Protein AF-A0A537P238-F1 (afdb_monomer)

Mean predicted aligned error: 9.38 Å

pLDDT: mean 80.73, std 14.7, range [46.91, 95.44]

Sequence (50 aa):
MRCSIKGGTSVVIHAGKDDYMSDPAGNSGNRIACGVISESSPTVGRSPAR

Radius of gyration: 15.43 Å; Cα contacts (8 Å, |Δi|>4): 65; chains: 1; bounding box: 47×23×27 Å

Structure (mmCIF, N/CA/C/O backbone):
data_AF-A0A537P238-F1
#
_entry.id   AF-A0A537P238-F1
#
loop_
_atom_site.group_PDB
_atom_site.id
_atom_site.type_symbol
_atom_site.label_atom_id
_atom_site.label_alt_id
_atom_site.label_comp_id
_atom_site.label_asym_id
_atom_site.label_entity_id
_atom_site.label_seq_id
_atom_site.pdbx_PDB_ins_code
_atom_site.Cartn_x
_atom_site.Cartn_y
_atom_site.Cartn_z
_atom_site.occupancy
_atom_site.B_iso_or_equiv
_atom_site.auth_seq_id
_atom_site.auth_comp_id
_atom_site.auth_asym_id
_atom_site.auth_atom_id
_atom_site.pdbx_PDB_model_num
ATOM 1 N N . MET A 1 1 ? -11.227 5.259 -9.658 1.00 65.69 1 MET A N 1
ATOM 2 C CA . MET A 1 1 ? -11.050 4.390 -8.473 1.00 65.69 1 MET A CA 1
ATOM 3 C C . MET A 1 1 ? -11.067 5.259 -7.220 1.00 65.69 1 MET A C 1
ATOM 5 O O . MET A 1 1 ? -10.336 6.243 -7.193 1.00 65.69 1 MET A O 1
ATOM 9 N N . ARG A 1 2 ? -11.950 4.997 -6.246 1.00 73.38 2 ARG A N 1
ATOM 10 C CA . ARG A 1 2 ? -12.115 5.836 -5.043 1.00 73.38 2 ARG A CA 1
ATOM 11 C C . ARG A 1 2 ? -12.001 4.968 -3.791 1.00 73.38 2 ARG A C 1
ATOM 13 O O . ARG A 1 2 ? -12.947 4.277 -3.446 1.00 73.38 2 ARG A O 1
ATOM 20 N N . CYS A 1 3 ? -10.857 5.049 -3.120 1.00 70.69 3 CYS A N 1
ATOM 21 C CA . CYS A 1 3 ? -10.699 4.572 -1.753 1.00 70.69 3 CYS A CA 1
ATOM 22 C C . CYS A 1 3 ? -10.308 5.753 -0.894 1.00 70.69 3 CYS A C 1
ATOM 24 O O . CYS A 1 3 ? -9.184 6.242 -0.964 1.00 70.69 3 CYS A O 1
ATOM 26 N N . SER A 1 4 ? -11.270 6.278 -0.153 1.00 74.62 4 SER A N 1
ATOM 27 C CA . SER A 1 4 ? -11.019 7.298 0.853 1.00 74.62 4 SER A CA 1
ATOM 28 C C . SER A 1 4 ? -12.126 7.203 1.885 1.00 74.62 4 SER A C 1
ATOM 30 O O . SER A 1 4 ? -13.300 7.356 1.557 1.00 74.62 4 SER A O 1
ATOM 32 N N . ILE A 1 5 ? -11.730 6.948 3.125 1.00 79.12 5 ILE A N 1
ATOM 33 C CA . ILE A 1 5 ? -12.569 7.110 4.303 1.00 79.12 5 ILE A CA 1
ATOM 34 C C . ILE A 1 5 ? -11.958 8.245 5.124 1.00 79.12 5 ILE A C 1
ATOM 36 O O . ILE A 1 5 ? -10.737 8.330 5.266 1.00 79.12 5 ILE A O 1
ATOM 40 N N . LYS A 1 6 ? -12.786 9.183 5.591 1.00 87.12 6 LYS A N 1
ATOM 41 C CA . LYS A 1 6 ? -12.294 10.379 6.284 1.00 87.12 6 LYS A CA 1
ATOM 42 C C . LYS A 1 6 ? -11.601 9.963 7.583 1.00 87.12 6 LYS A C 1
ATOM 44 O O . LYS A 1 6 ? -12.253 9.431 8.472 1.00 87.12 6 LYS A O 1
ATOM 49 N N . GLY A 1 7 ? -10.298 10.225 7.674 1.00 84.94 7 GLY A N 1
ATOM 50 C CA . GLY A 1 7 ? -9.492 9.888 8.849 1.00 84.94 7 GLY A CA 1
ATOM 51 C C . GLY A 1 7 ? -9.133 8.406 8.989 1.00 84.94 7 GLY A C 1
ATOM 52 O O . GLY A 1 7 ? -8.685 8.016 10.059 1.00 84.94 7 GLY A O 1
ATOM 53 N N . GLY A 1 8 ? -9.320 7.584 7.950 1.00 85.62 8 GLY A N 1
ATOM 54 C CA . GLY A 1 8 ? -8.860 6.192 7.957 1.00 85.62 8 GLY A CA 1
ATOM 55 C C . GLY A 1 8 ? -7.878 5.883 6.831 1.00 85.62 8 GLY A C 1
ATOM 56 O O . GLY A 1 8 ? -7.544 6.740 6.013 1.00 85.62 8 GLY A O 1
ATOM 57 N N . THR A 1 9 ? -7.412 4.638 6.806 1.00 89.81 9 THR A N 1
ATOM 58 C CA . THR A 1 9 ? -6.311 4.195 5.940 1.00 89.81 9 THR A CA 1
ATOM 59 C C . THR A 1 9 ? -6.833 3.399 4.746 1.00 89.81 9 THR A C 1
ATOM 61 O O . THR A 1 9 ? -7.857 2.720 4.826 1.00 89.81 9 THR A O 1
ATOM 64 N N . SER A 1 10 ? -6.123 3.452 3.619 1.00 91.06 10 SER A N 1
ATOM 65 C CA . SER A 1 10 ? -6.427 2.657 2.426 1.00 91.06 10 SER A CA 1
ATOM 66 C C . SER A 1 10 ? -5.174 2.044 1.814 1.00 91.06 10 SER A C 1
ATOM 68 O O . SER A 1 10 ? -4.121 2.675 1.820 1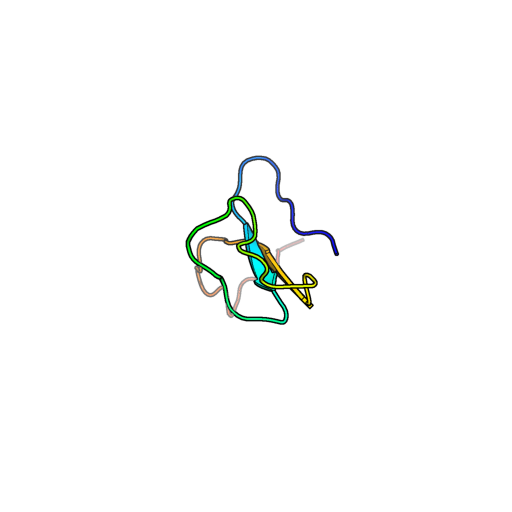.00 91.06 10 SER A O 1
ATOM 70 N N . VAL A 1 11 ? -5.322 0.862 1.219 1.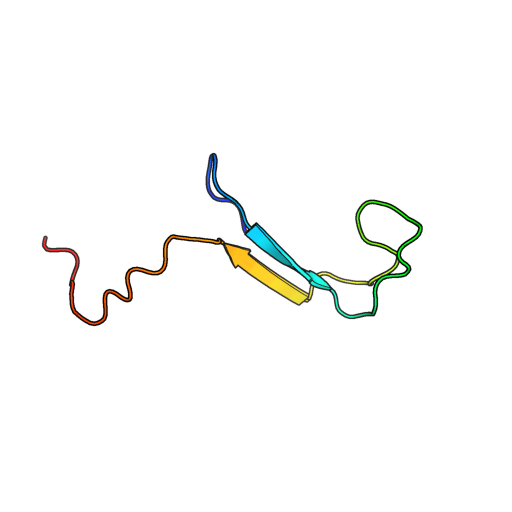00 91.44 11 VAL A N 1
ATOM 71 C CA . VAL A 1 11 ? -4.307 0.186 0.402 1.00 91.44 11 VAL A CA 1
ATOM 72 C C . VAL A 1 11 ? -4.630 0.386 -1.075 1.00 91.44 11 VAL A C 1
ATOM 74 O O . VAL A 1 11 ? -5.794 0.347 -1.481 1.00 91.44 11 VAL A O 1
ATOM 77 N N . VAL A 1 12 ? -3.596 0.579 -1.890 1.00 91.00 12 VAL A N 1
ATOM 78 C CA . VAL A 1 12 ? -3.687 0.677 -3.350 1.00 91.00 12 VAL A CA 1
ATOM 79 C C . VAL A 1 12 ? 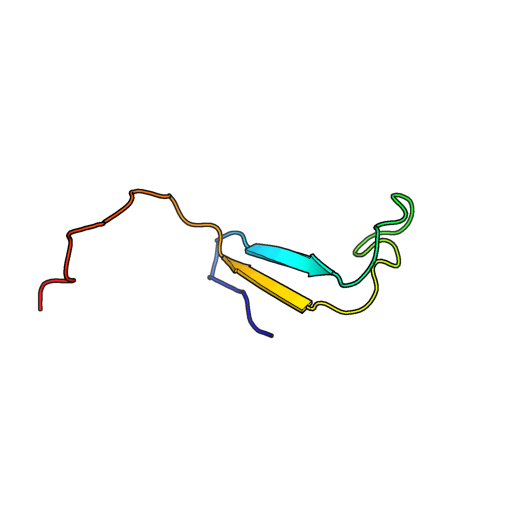-2.770 -0.374 -3.965 1.00 91.00 12 VAL A C 1
ATOM 81 O O . VAL A 1 12 ? -1.624 -0.506 -3.548 1.00 91.00 12 VAL A O 1
ATOM 84 N N . ILE A 1 13 ? -3.274 -1.104 -4.960 1.00 91.62 13 ILE A N 1
ATOM 85 C CA . ILE A 1 13 ? -2.510 -2.091 -5.730 1.00 91.62 13 ILE A CA 1
ATOM 86 C C . ILE A 1 13 ? -2.216 -1.502 -7.106 1.00 91.62 13 ILE A C 1
ATOM 88 O O . ILE A 1 13 ? -3.126 -1.039 -7.805 1.00 91.62 13 ILE A O 1
ATOM 92 N N . HIS A 1 14 ? -0.945 -1.533 -7.488 1.00 93.25 14 HIS A N 1
ATOM 93 C CA . HIS A 1 14 ? -0.463 -1.097 -8.791 1.00 93.25 14 HIS A CA 1
ATOM 94 C C . HIS A 1 14 ? -0.260 -2.298 -9.733 1.00 93.25 14 HIS A C 1
ATOM 96 O O . HIS A 1 14 ? -0.148 -3.436 -9.284 1.00 93.25 14 HIS A O 1
ATOM 102 N N . ALA A 1 15 ? -0.277 -2.050 -11.044 1.00 95.44 15 ALA A N 1
ATOM 103 C CA . ALA A 1 15 ? -0.200 -3.087 -12.077 1.00 95.44 15 ALA A CA 1
ATOM 104 C C . ALA A 1 15 ? 1.184 -3.748 -12.191 1.00 95.44 15 ALA A C 1
ATOM 106 O O . ALA A 1 15 ? 1.291 -4.882 -12.651 1.00 95.44 15 ALA A O 1
ATOM 107 N N . GLY A 1 16 ? 2.230 -3.015 -11.826 1.00 93.19 16 GLY A N 1
ATOM 108 C CA . GLY A 1 16 ? 3.628 -3.399 -11.929 1.00 93.19 16 GLY A CA 1
ATOM 109 C C . GLY A 1 16 ? 4.333 -3.396 -10.576 1.00 93.19 16 GLY A C 1
ATOM 110 O O . GLY A 1 16 ? 3.760 -3.059 -9.540 1.00 93.19 16 GLY A O 1
ATOM 111 N N . LYS A 1 17 ? 5.596 -3.815 -10.608 1.00 92.69 17 LYS A N 1
ATOM 112 C CA . LYS A 1 17 ? 6.474 -3.886 -9.440 1.00 92.69 17 LYS A CA 1
ATOM 113 C C . LYS A 1 17 ? 6.995 -2.492 -9.075 1.00 92.69 17 LYS A C 1
ATOM 115 O O . LYS A 1 17 ? 7.305 -1.713 -9.969 1.00 92.69 17 LYS A O 1
ATOM 120 N N . ASP A 1 18 ? 7.148 -2.256 -7.778 1.00 90.94 18 ASP A N 1
ATOM 121 C CA . ASP A 1 18 ? 7.775 -1.059 -7.220 1.00 90.94 18 ASP A CA 1
ATOM 122 C C . ASP A 1 18 ? 9.303 -1.063 -7.396 1.00 90.94 18 ASP A C 1
ATOM 124 O O . ASP A 1 18 ? 9.953 -2.114 -7.300 1.00 90.94 18 ASP A O 1
ATOM 128 N N . ASP A 1 19 ? 9.866 0.112 -7.671 1.00 91.00 19 ASP A N 1
ATOM 129 C CA . ASP A 1 19 ? 11.299 0.329 -7.869 1.00 91.00 19 ASP A CA 1
ATOM 130 C C . ASP A 1 19 ? 12.081 0.657 -6.585 1.00 91.00 19 ASP A C 1
ATOM 132 O O . ASP A 1 19 ? 13.310 0.641 -6.616 1.00 91.00 19 ASP A O 1
ATOM 136 N N . TYR A 1 20 ? 11.403 0.895 -5.457 1.00 89.94 20 TYR A N 1
ATOM 137 C CA . TYR A 1 20 ? 11.960 1.229 -4.141 1.00 89.94 20 TYR A CA 1
ATOM 138 C C . TYR A 1 20 ? 12.882 2.458 -4.106 1.00 89.94 20 TYR A C 1
ATOM 140 O O . TYR A 1 20 ? 13.638 2.635 -3.149 1.00 89.94 20 TYR A O 1
ATOM 148 N N . MET A 1 21 ? 12.851 3.304 -5.134 1.00 92.94 21 MET A N 1
ATOM 149 C CA . MET A 1 21 ? 13.694 4.498 -5.229 1.00 92.94 21 MET A CA 1
ATOM 150 C C . MET A 1 21 ? 12.870 5.773 -5.334 1.00 92.94 21 MET A C 1
ATOM 152 O O . MET A 1 21 ? 13.294 6.813 -4.830 1.00 92.94 21 MET A O 1
ATOM 156 N N . SER A 1 22 ? 11.727 5.714 -6.021 1.00 86.44 22 SER A N 1
ATOM 157 C CA . SER A 1 22 ? 10.940 6.897 -6.344 1.00 86.44 22 SER A CA 1
ATOM 158 C C . SER A 1 22 ? 9.600 6.924 -5.612 1.00 86.44 22 SER A C 1
ATOM 160 O O . SER A 1 22 ? 8.688 6.141 -5.868 1.00 86.44 22 SER A O 1
ATOM 162 N N . ASP A 1 23 ? 9.438 7.898 -4.723 1.00 87.12 23 ASP A N 1
ATOM 163 C CA . ASP A 1 23 ? 8.141 8.169 -4.114 1.00 87.12 23 ASP A CA 1
ATOM 164 C C . ASP A 1 23 ? 7.266 8.998 -5.067 1.00 87.12 23 ASP A C 1
ATOM 166 O O . ASP A 1 23 ? 7.776 9.880 -5.768 1.00 87.12 23 ASP A O 1
ATOM 170 N N . PRO A 1 24 ? 5.936 8.776 -5.113 1.00 83.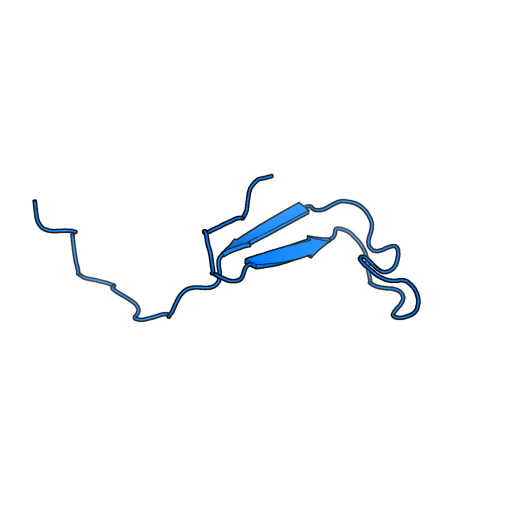31 24 PRO A N 1
ATOM 171 C CA . PRO A 1 24 ? 5.127 7.949 -4.205 1.00 83.31 24 PRO A CA 1
ATOM 172 C C . PRO A 1 24 ? 4.689 6.568 -4.743 1.00 83.31 24 PRO A C 1
ATOM 174 O O . PRO A 1 24 ? 3.950 5.873 -4.050 1.00 83.31 24 PRO A O 1
ATOM 177 N N . ALA A 1 25 ? 5.016 6.197 -5.987 1.00 83.12 25 ALA A N 1
ATOM 178 C CA . ALA A 1 25 ? 4.500 4.969 -6.621 1.00 83.12 25 ALA A CA 1
ATOM 179 C C . ALA A 1 25 ? 5.573 4.079 -7.270 1.00 83.12 25 ALA A C 1
ATOM 181 O O . ALA A 1 25 ? 5.209 3.094 -7.912 1.00 83.12 25 ALA A O 1
ATOM 182 N N . GLY A 1 26 ? 6.855 4.435 -7.172 1.00 89.06 26 GLY A N 1
ATOM 183 C CA . GLY A 1 26 ? 7.973 3.572 -7.551 1.00 89.06 26 GLY A CA 1
ATOM 184 C C . GLY A 1 26 ? 7.903 3.001 -8.965 1.00 89.06 26 GLY A C 1
ATOM 185 O O . GLY A 1 26 ? 8.144 1.814 -9.146 1.00 89.06 26 GLY A O 1
ATOM 186 N N . ASN A 1 27 ? 7.451 3.779 -9.956 1.00 91.25 27 ASN A N 1
ATOM 187 C CA . ASN A 1 27 ? 7.198 3.307 -11.329 1.00 91.25 27 ASN A CA 1
ATOM 188 C C . ASN A 1 27 ? 6.304 2.048 -11.450 1.00 91.25 27 ASN A C 1
ATOM 190 O O . ASN A 1 27 ? 6.308 1.368 -12.475 1.00 91.25 27 ASN A O 1
ATOM 194 N N . SER A 1 28 ? 5.443 1.785 -10.464 1.00 92.69 28 SER A N 1
ATOM 195 C CA . SER A 1 28 ? 4.591 0.588 -10.407 1.00 92.69 28 SER A CA 1
ATOM 196 C C . SER A 1 28 ? 3.441 0.572 -11.433 1.00 92.69 28 SER A C 1
ATOM 198 O O . SER A 1 28 ? 2.610 -0.334 -11.440 1.00 92.69 28 SER A O 1
ATOM 200 N N . GLY A 1 29 ? 3.336 1.567 -12.315 1.00 91.81 29 GLY A N 1
ATOM 201 C CA . GLY A 1 29 ? 2.271 1.655 -13.316 1.00 91.81 29 GLY A CA 1
ATOM 202 C C . GLY A 1 29 ? 0.888 1.993 -12.738 1.00 91.81 29 GLY A C 1
ATOM 203 O O . GLY A 1 29 ? 0.752 2.611 -11.682 1.00 91.81 29 GLY A O 1
ATOM 204 N N . ASN A 1 30 ? -0.170 1.630 -13.470 1.00 93.88 30 ASN A N 1
ATOM 205 C CA . ASN A 1 30 ? -1.540 2.055 -13.160 1.00 93.88 30 ASN A CA 1
ATOM 206 C C . ASN A 1 30 ? -2.079 1.437 -11.861 1.00 93.88 30 ASN A C 1
ATOM 208 O O . ASN A 1 30 ? -1.801 0.285 -11.541 1.00 93.88 30 ASN A O 1
ATOM 212 N N . ARG A 1 31 ? -2.932 2.178 -11.144 1.00 92.06 31 ARG A N 1
ATOM 213 C CA . ARG A 1 31 ? -3.681 1.669 -9.982 1.00 92.06 31 ARG A CA 1
ATOM 214 C C . ARG A 1 31 ? -4.805 0.753 -10.459 1.00 92.06 31 ARG A C 1
ATOM 216 O O . ARG A 1 31 ? -5.726 1.223 -11.127 1.00 92.06 31 ARG A O 1
ATOM 223 N N . ILE A 1 32 ? -4.733 -0.525 -10.105 1.00 94.12 32 ILE A N 1
ATOM 224 C CA . ILE A 1 32 ? -5.669 -1.560 -10.572 1.00 94.12 32 ILE A CA 1
ATOM 225 C C . ILE A 1 32 ? -6.667 -2.000 -9.505 1.00 94.12 32 ILE A C 1
ATOM 227 O O . ILE A 1 32 ? -7.732 -2.505 -9.846 1.00 94.12 32 ILE A O 1
ATOM 231 N N . ALA A 1 33 ? -6.365 -1.775 -8.226 1.00 92.31 33 ALA A N 1
ATOM 232 C CA . ALA A 1 33 ? -7.308 -1.995 -7.139 1.00 92.31 33 ALA A CA 1
ATOM 233 C C . ALA A 1 33 ? -7.049 -1.032 -5.980 1.00 92.31 33 AL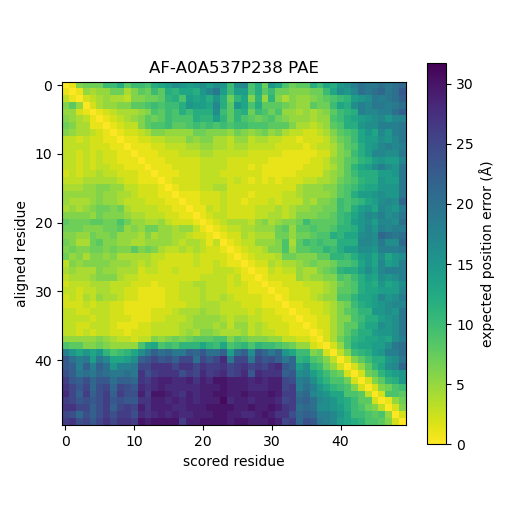A A C 1
ATOM 235 O O . ALA A 1 33 ? -5.952 -0.496 -5.809 1.00 92.31 33 ALA A O 1
ATOM 236 N N . CYS A 1 34 ? -8.080 -0.818 -5.172 1.00 94.06 34 CYS A N 1
ATOM 237 C CA . CYS A 1 34 ? -7.959 -0.097 -3.920 1.00 94.06 34 CYS A CA 1
ATOM 238 C C . CYS A 1 34 ? -8.892 -0.720 -2.874 1.00 94.06 34 CYS A C 1
ATOM 240 O O . CYS A 1 34 ? -9.959 -1.224 -3.226 1.00 94.06 34 CYS A O 1
ATOM 242 N N . GLY A 1 35 ? -8.507 -0.651 -1.600 1.00 91.19 35 GL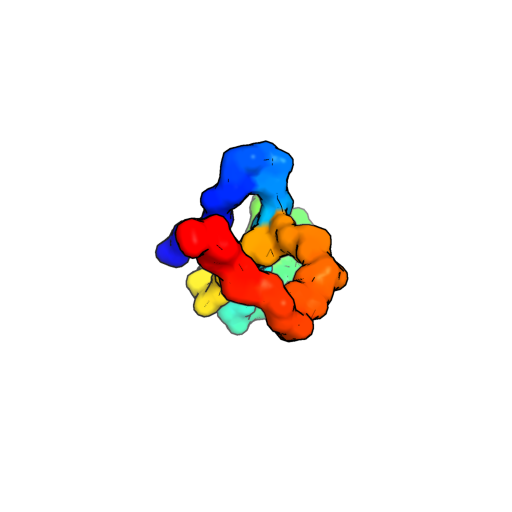Y A N 1
ATOM 243 C CA . GLY A 1 35 ? -9.341 -1.059 -0.470 1.00 91.19 35 GLY A CA 1
ATOM 244 C C . GLY A 1 35 ? -9.145 -0.144 0.735 1.00 91.19 35 GLY A C 1
ATOM 245 O O . GLY A 1 35 ? -8.056 0.382 0.948 1.00 91.19 35 GLY A O 1
ATOM 246 N N . VAL A 1 36 ? -10.196 0.067 1.525 1.00 91.75 36 VAL A N 1
ATOM 247 C CA . VAL A 1 36 ? -10.083 0.717 2.840 1.00 91.75 36 VAL A CA 1
ATOM 248 C C . VAL A 1 36 ? -9.692 -0.326 3.884 1.00 91.75 36 VAL A C 1
ATOM 250 O O . VAL A 1 36 ? -10.198 -1.445 3.854 1.00 91.75 36 VAL A O 1
ATOM 253 N N . ILE A 1 37 ? -8.790 0.029 4.796 1.00 88.31 37 ILE A N 1
ATOM 254 C CA . ILE A 1 37 ? -8.467 -0.806 5.953 1.00 88.31 37 ILE A CA 1
ATOM 255 C C . ILE A 1 37 ? -9.464 -0.451 7.056 1.00 88.31 37 ILE A C 1
ATOM 257 O O . ILE A 1 37 ? -9.594 0.713 7.434 1.00 88.31 37 ILE A O 1
ATOM 261 N N . SER A 1 38 ? -10.165 -1.457 7.564 1.00 84.19 38 SER A N 1
ATOM 262 C CA . SER A 1 38 ? -11.088 -1.353 8.692 1.00 84.19 38 SER A CA 1
ATOM 263 C C . SER A 1 38 ? -10.796 -2.493 9.663 1.00 84.19 38 SER A C 1
ATOM 265 O O . SER A 1 38 ? -10.279 -3.531 9.245 1.00 84.19 38 SER A O 1
ATOM 267 N N . GLU A 1 39 ? -11.086 -2.296 10.949 1.00 79.75 39 GLU A N 1
ATOM 268 C CA . GLU A 1 39 ? -10.935 -3.346 11.951 1.00 79.75 39 GLU A CA 1
ATOM 269 C C . GLU A 1 39 ? -11.784 -4.545 11.542 1.00 79.75 39 GLU A C 1
ATOM 271 O O . GLU A 1 39 ? -13.014 -4.479 11.475 1.00 79.75 39 GLU A O 1
ATOM 276 N N . SER A 1 40 ? -11.116 -5.656 11.244 1.00 64.94 40 SER A N 1
ATOM 277 C CA . SER A 1 40 ? -11.776 -6.916 10.959 1.00 64.94 40 SER A CA 1
ATOM 278 C C . SER A 1 40 ? -12.298 -7.498 12.270 1.00 64.94 40 SER A C 1
ATOM 280 O O . SER A 1 40 ? -11.757 -8.469 12.793 1.00 64.94 40 SER A O 1
ATOM 282 N N . SER A 1 41 ? -13.364 -6.929 12.820 1.00 46.91 41 SER A N 1
ATOM 283 C CA . SER A 1 41 ? -14.330 -7.798 13.473 1.00 46.91 41 SER A CA 1
ATOM 284 C C . SER A 1 41 ? -15.060 -8.486 12.323 1.00 46.91 41 SER A C 1
ATOM 286 O O . SER A 1 41 ? -15.786 -7.798 11.595 1.00 46.91 41 SER A O 1
ATOM 288 N N . PRO A 1 42 ? -14.834 -9.789 12.055 1.00 53.03 42 PRO A N 1
ATOM 289 C CA . PRO A 1 42 ? -15.601 -10.491 11.050 1.00 53.03 42 PRO A CA 1
ATOM 290 C C . PRO A 1 42 ? -17.021 -10.553 11.590 1.00 53.03 42 PRO A C 1
ATOM 292 O O . PRO A 1 42 ? -17.413 -11.461 12.314 1.00 53.03 42 PRO A O 1
ATOM 295 N N . THR A 1 4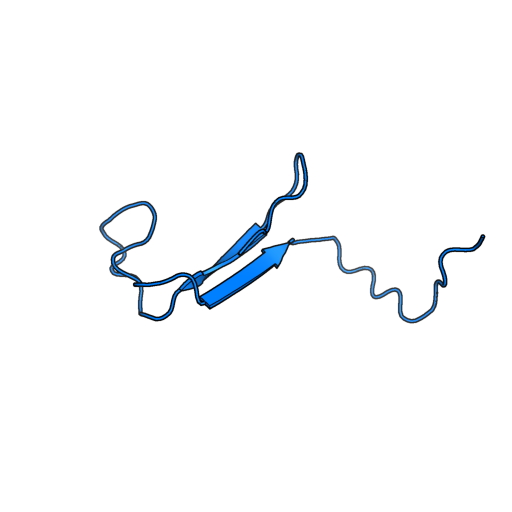3 ? -17.805 -9.546 11.242 1.00 52.00 43 THR A N 1
ATOM 296 C CA . THR A 1 43 ? -19.232 -9.517 11.487 1.00 52.00 43 THR A CA 1
ATOM 297 C C . THR A 1 43 ? -19.885 -10.395 10.426 1.00 52.00 43 THR A C 1
ATOM 299 O O . THR A 1 43 ? -20.710 -9.959 9.631 1.00 52.00 43 THR A O 1
ATOM 302 N N . VAL A 1 44 ? -19.498 -11.671 10.398 1.00 55.88 44 VAL A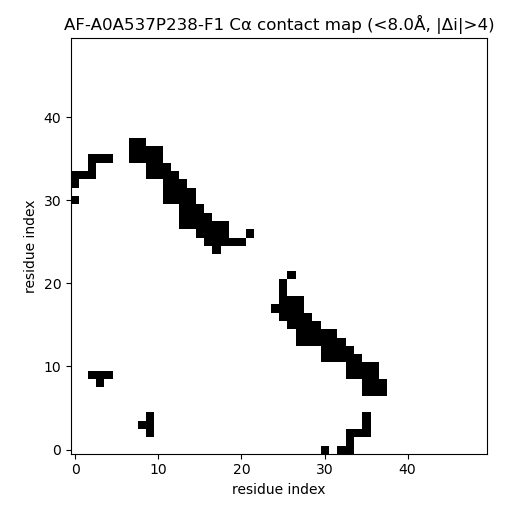 N 1
ATOM 303 C CA . VAL A 1 44 ? -20.384 -12.732 9.939 1.00 55.88 44 VAL A CA 1
ATOM 304 C C . VAL A 1 44 ? -21.481 -12.787 11.003 1.00 55.88 44 VAL A C 1
ATOM 306 O O . VAL A 1 44 ? -21.340 -13.469 12.009 1.00 55.88 44 VAL A O 1
ATOM 309 N N . GLY A 1 45 ? -22.530 -11.972 10.846 1.00 54.84 45 GLY A N 1
ATOM 310 C CA . GLY A 1 45 ? -23.737 -12.087 11.675 1.00 54.84 45 GLY A CA 1
ATOM 311 C C . GLY A 1 45 ? -24.291 -10.834 12.351 1.00 54.84 45 GLY A C 1
ATOM 312 O O . GLY A 1 45 ? -25.121 -10.978 13.243 1.00 54.84 45 GLY A O 1
ATOM 313 N N . ARG A 1 46 ? -23.933 -9.610 11.955 1.00 54.62 46 ARG A N 1
ATOM 314 C CA . ARG A 1 46 ? -24.710 -8.428 12.372 1.00 54.62 46 ARG A CA 1
ATOM 315 C C . ARG A 1 46 ? -25.252 -7.725 11.145 1.00 54.62 46 ARG A C 1
ATOM 317 O O . ARG A 1 46 ? -24.623 -6.832 10.586 1.00 54.62 46 ARG A O 1
ATOM 324 N N . SER A 1 47 ? -26.453 -8.142 10.747 1.00 58.56 47 SER A N 1
ATOM 325 C CA . SER A 1 47 ? -27.367 -7.236 10.058 1.00 58.56 47 SER A CA 1
ATOM 326 C C . SER A 1 47 ? -27.343 -5.894 10.796 1.00 58.56 47 SER A C 1
ATOM 328 O O . SER A 1 47 ? -27.487 -5.895 12.026 1.00 58.56 47 SER A O 1
ATOM 330 N N . PRO A 1 48 ? -27.148 -4.757 10.109 1.00 63.09 48 PRO A N 1
ATOM 331 C CA . PRO A 1 48 ? -27.418 -3.472 10.723 1.00 63.09 48 PRO A CA 1
ATOM 332 C C . PRO A 1 48 ? -28.914 -3.463 11.036 1.00 63.09 48 PRO A C 1
ATOM 334 O O . PRO A 1 48 ? -29.745 -3.4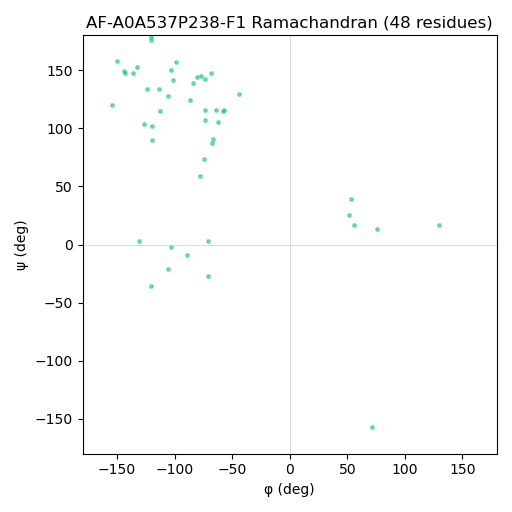29 10.130 1.00 63.09 48 PRO A O 1
ATOM 337 N N . ALA A 1 49 ? -29.252 -3.613 12.317 1.00 55.25 49 ALA A N 1
ATOM 338 C CA . ALA A 1 49 ? -30.616 -3.479 12.791 1.00 55.25 49 ALA A CA 1
ATOM 339 C C . ALA A 1 49 ? -31.114 -2.085 12.391 1.00 55.25 49 ALA A C 1
ATOM 341 O O . ALA A 1 49 ? -30.551 -1.074 12.818 1.00 55.25 49 ALA A O 1
ATOM 342 N N . ARG A 1 50 ? -32.126 -2.069 11.527 1.00 55.66 50 ARG A N 1
ATOM 343 C CA . ARG A 1 50 ? -33.069 -0.967 11.399 1.00 55.66 50 ARG A CA 1
ATOM 344 C C . ARG A 1 50 ? -34.312 -1.323 12.197 1.00 55.66 50 ARG A C 1
ATOM 346 O O . ARG A 1 50 ? -34.624 -2.533 12.250 1.00 55.66 50 ARG A O 1
#

Foldseek 3Di:
DDDDDPPFDKDWDACADACVPDPDGRPSHDTPDMDTDDPPPVCPDDDPDD

Secondary structure (DSSP, 8-state):
-----TT--EEEEESS---SSSTTTTT--SEEEEEE-------TT-----

Solvent-accessible surface area (backbone atoms only — not comparable to full-atom values): 3490 Å² total; per-residue (Å²): 140,88,61,83,54,93,97,58,52,62,52,74,40,50,73,46,69,67,63,88,75,47,87,94,58,17,84,9,67,57,79,75,46,67,40,68,63,69,86,80,70,79,66,84,82,63,76,84,83,126